Protein AF-A0A3A9B6B6-F1 (afdb_monomer)

Sequence (162 aa):
MEQITDKSFIENRNKTSGMHFEEMISYSCKKYHEEGKLYMWNPSMQKTAQSDYKGTLVGGMGFVFDAKYTSTNMISQNAVTDKQFEDFDFCHGLGAVCFVLVSIRFESFYRVPWCVWKNMENMFGHKYMTFEELQPYKIKATSDRIFFLDDISTIDDSAAGE

Mean predicted aligned error: 7.25 Å

Secondary structure (DSSP, 8-state):
------HHHHHHHHHHHHHHHHHHHHHHHHHHHHTTSEEE--S-TT--S--EEEEEETTS-EEEEEEEEESSSEEEGGGS-HHHHHHHHHHHHTT-EEEEEEEETTTEEEEEEHHHHHTHHHHHSSSEEEHHHHGGGB--B-SS-B-TTTTGGGSSTTSS--

pLDDT: mean 84.11, std 17.31, range [34.97, 98.25]

Solvent-accessible surface area (backbone atoms only — not comparable to full-atom values): 9397 Å² total; per-residue (Å²): 136,80,80,80,71,55,65,69,59,53,53,50,51,52,52,53,44,44,52,52,52,54,48,16,46,50,51,28,54,51,50,34,38,77,71,59,48,35,51,71,73,63,100,58,98,75,72,86,85,80,67,70,48,44,33,32,35,66,92,73,43,40,34,39,35,37,76,47,68,35,81,51,70,50,48,52,49,73,76,54,45,71,70,55,46,54,53,47,54,52,42,38,75,73,67,24,54,38,32,38,37,38,30,45,61,74,78,47,46,27,54,40,46,38,78,53,58,78,37,25,46,80,78,72,72,34,63,49,43,44,58,75,74,41,55,90,31,56,50,61,65,62,101,60,32,46,50,77,73,60,79,54,91,66,65,67,77,77,78,77,74,131

Radius of gyration: 16.33 Å; Cα contacts (8 Å, |Δi|>4): 219; chains: 1; bounding box: 40×29×57 Å

Nearest PDB structures (foldseek):
  1rzn-assembly1_A  TM=7.218E-01  e=4.881E-08  Bacillus subtilis
  2wcw-assembly2_C  TM=6.040E-01  e=1.545E-03  Archaeoglobus fulgidus
  2wcw-assembly1_B  TM=5.957E-01  e=1.045E-03  Archaeoglobus fulgidus
  2wcz-assembly1_A  TM=5.933E-01  e=1.448E-03  Archaeoglobus fulgidus
  2wcz-assembly1_B  TM=5.769E-01  e=2.965E-03  Archaeoglobus fulgidus

Structure (mmCIF, N/CA/C/O backbone):
data_AF-A0A3A9B6B6-F1
#
_entry.id   AF-A0A3A9B6B6-F1
#
loop_
_atom_site.group_PDB
_atom_site.id
_atom_site.type_symbol
_atom_site.label_atom_id
_atom_site.label_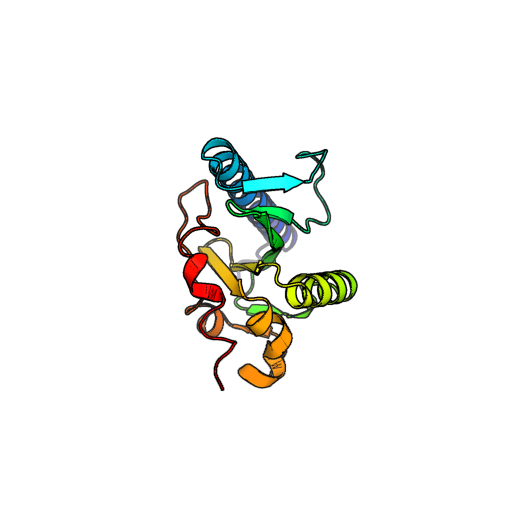alt_id
_atom_site.label_comp_id
_atom_site.label_asym_id
_atom_site.label_entity_id
_atom_site.label_seq_id
_atom_site.pdbx_PDB_ins_code
_atom_site.Cartn_x
_atom_site.Cartn_y
_atom_site.Cartn_z
_atom_site.occupancy
_atom_site.B_iso_or_equiv
_atom_site.auth_seq_id
_atom_site.auth_comp_id
_atom_site.auth_asym_id
_atom_site.auth_atom_id
_atom_site.pdbx_PDB_model_num
ATOM 1 N N . MET A 1 1 ? -21.719 0.494 33.852 1.00 37.53 1 MET A N 1
ATOM 2 C CA . MET A 1 1 ? -20.248 0.609 33.778 1.00 37.53 1 MET A CA 1
ATOM 3 C C . MET A 1 1 ? -19.904 1.037 32.368 1.00 37.53 1 MET A C 1
ATOM 5 O O . MET A 1 1 ? -19.739 0.197 31.496 1.00 37.53 1 MET A O 1
ATOM 9 N N . GLU A 1 2 ? -19.924 2.3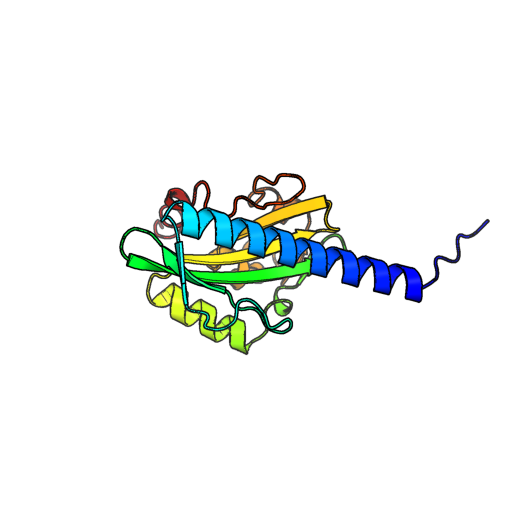42 32.130 1.00 40.22 2 GLU A N 1
ATOM 10 C CA . GLU A 1 2 ? -19.541 2.920 30.845 1.00 40.22 2 GLU A CA 1
ATOM 11 C C . GLU A 1 2 ? -18.014 3.001 30.832 1.00 40.22 2 GLU A C 1
ATOM 13 O O . GLU A 1 2 ? -17.416 3.653 31.689 1.00 40.22 2 GLU A O 1
ATOM 18 N N . GLN A 1 3 ? -17.372 2.253 29.934 1.00 45.53 3 GLN A N 1
ATOM 19 C CA . GLN A 1 3 ? -15.932 2.346 29.731 1.00 45.53 3 GLN A CA 1
ATOM 20 C C . GLN A 1 3 ? -15.635 3.715 29.117 1.00 45.53 3 GLN A C 1
ATOM 22 O O . GLN A 1 3 ? -15.700 3.890 27.900 1.00 45.53 3 GLN A O 1
ATOM 27 N N . ILE A 1 4 ? -15.311 4.693 29.964 1.00 48.62 4 ILE A N 1
ATOM 28 C CA . ILE A 1 4 ? -14.655 5.929 29.537 1.00 48.62 4 ILE A CA 1
ATOM 29 C C . ILE A 1 4 ? -13.265 5.511 29.069 1.00 48.62 4 ILE A C 1
ATOM 31 O O . ILE A 1 4 ? -12.309 5.430 29.836 1.00 48.62 4 ILE A O 1
ATOM 35 N N . THR A 1 5 ? -13.191 5.132 27.802 1.00 58.47 5 THR A N 1
ATOM 36 C CA . THR A 1 5 ? -11.935 4.808 27.146 1.00 58.47 5 THR A CA 1
ATOM 37 C C . THR A 1 5 ? -11.266 6.147 26.871 1.00 58.47 5 THR A C 1
ATOM 39 O O . THR A 1 5 ? -11.797 6.959 26.114 1.00 58.47 5 THR A O 1
ATOM 42 N N . ASP A 1 6 ? -10.162 6.422 27.563 1.00 73.19 6 ASP A N 1
ATOM 43 C CA . ASP A 1 6 ? -9.439 7.688 27.455 1.00 73.19 6 ASP A CA 1
ATOM 44 C C . ASP A 1 6 ? -9.013 7.928 25.995 1.00 73.19 6 ASP A C 1
ATOM 46 O O . ASP A 1 6 ? -8.358 7.086 25.374 1.00 73.19 6 ASP A O 1
ATOM 50 N N . LYS A 1 7 ? -9.395 9.081 25.433 1.00 70.12 7 LYS A N 1
ATOM 51 C CA . LYS A 1 7 ? -9.043 9.477 24.061 1.00 70.12 7 LYS A CA 1
ATOM 52 C C . LYS A 1 7 ? -7.531 9.429 23.832 1.00 70.12 7 LYS A C 1
ATOM 54 O O . LYS A 1 7 ? -7.103 8.995 22.765 1.00 70.12 7 LYS A O 1
ATOM 59 N N . SER A 1 8 ? -6.733 9.775 24.846 1.00 70.62 8 SER A N 1
ATOM 60 C CA . SER A 1 8 ? -5.268 9.739 24.765 1.00 70.62 8 SER A CA 1
ATOM 61 C C . SER A 1 8 ? -4.726 8.315 24.562 1.00 70.62 8 SER A C 1
ATOM 63 O O . SER A 1 8 ? -3.758 8.098 23.832 1.00 70.62 8 SER A O 1
ATOM 65 N N . PHE A 1 9 ? -5.387 7.314 25.151 1.00 67.75 9 PHE A N 1
ATOM 66 C CA . PHE A 1 9 ? -5.030 5.906 25.001 1.00 67.75 9 PHE A CA 1
ATOM 67 C C . PHE A 1 9 ? -5.341 5.391 23.589 1.00 67.75 9 PHE A C 1
ATOM 69 O O . PHE A 1 9 ? -4.536 4.665 23.001 1.00 67.75 9 PHE A O 1
ATOM 76 N N . ILE A 1 10 ? -6.485 5.795 23.026 1.00 70.94 10 ILE A N 1
ATOM 77 C CA . ILE A 1 10 ? -6.888 5.442 21.656 1.00 70.94 10 ILE A CA 1
ATOM 78 C C . ILE A 1 10 ? -5.936 6.078 20.634 1.00 70.94 10 ILE A C 1
ATOM 80 O O . ILE A 1 10 ? -5.453 5.388 19.736 1.00 70.94 10 ILE A O 1
ATOM 84 N N . GLU A 1 11 ? -5.610 7.362 20.790 1.00 70.94 11 GLU A N 1
ATOM 85 C CA . GLU A 1 11 ? -4.668 8.071 19.913 1.00 70.94 11 GLU A CA 1
ATOM 86 C C . GLU A 1 11 ? -3.271 7.441 19.941 1.00 70.94 11 GLU A C 1
ATOM 88 O O . GLU A 1 11 ? -2.679 7.194 18.885 1.00 70.94 11 GLU A O 1
ATOM 93 N N . ASN A 1 12 ? -2.770 7.093 21.131 1.00 78.06 12 ASN A N 1
ATOM 94 C CA . ASN A 1 12 ? -1.488 6.406 21.272 1.00 78.06 12 ASN A CA 1
ATOM 95 C C . ASN A 1 12 ? -1.491 5.037 20.583 1.00 78.06 12 ASN A C 1
ATOM 97 O O . ASN A 1 12 ? -0.565 4.736 19.832 1.00 78.06 12 ASN A O 1
ATOM 101 N N . ARG A 1 13 ? -2.544 4.228 20.765 1.00 76.44 13 ARG A N 1
ATOM 102 C CA . ARG A 1 13 ? -2.669 2.938 20.065 1.00 76.44 13 ARG A CA 1
ATOM 103 C C . ARG A 1 13 ? -2.716 3.091 18.549 1.00 76.44 13 ARG A C 1
ATOM 105 O O . ARG A 1 13 ? -2.085 2.302 17.847 1.00 76.44 13 ARG A O 1
ATOM 112 N N . ASN A 1 14 ? -3.439 4.087 18.046 1.00 80.25 14 ASN A N 1
ATOM 113 C CA . ASN A 1 14 ? -3.527 4.356 16.612 1.00 80.25 14 ASN A CA 1
ATOM 114 C C . ASN A 1 14 ? -2.167 4.723 16.028 1.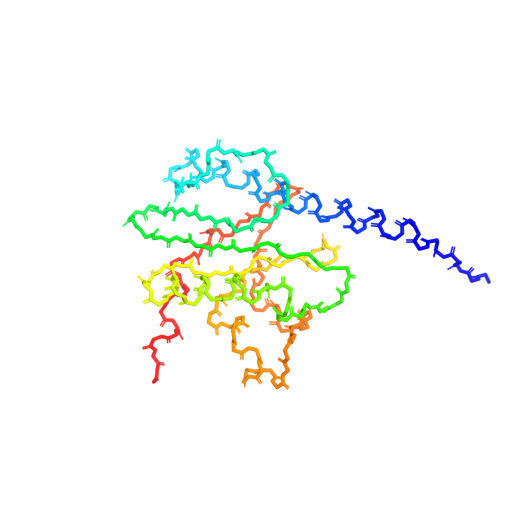00 80.25 14 ASN A C 1
ATOM 116 O O . ASN A 1 14 ? -1.779 4.191 14.990 1.00 80.25 14 ASN A O 1
ATOM 120 N N . LYS A 1 15 ? -1.414 5.568 16.735 1.00 83.69 15 LYS A N 1
ATOM 121 C CA . LYS A 1 15 ? -0.047 5.912 16.357 1.00 83.69 15 LYS A CA 1
ATOM 122 C C . LYS A 1 15 ? 0.863 4.683 16.355 1.00 83.69 15 LYS A C 1
ATOM 124 O O . LYS A 1 15 ? 1.578 4.468 15.384 1.00 83.69 15 LYS A O 1
ATOM 129 N N . THR A 1 16 ? 0.815 3.855 17.401 1.00 85.44 16 THR A N 1
ATOM 130 C CA . THR A 1 16 ? 1.598 2.609 17.478 1.00 85.44 16 THR A CA 1
ATOM 131 C C . THR A 1 16 ? 1.275 1.651 16.338 1.00 85.44 16 THR A C 1
ATOM 133 O O . THR A 1 16 ? 2.188 1.103 15.729 1.00 85.44 16 THR A O 1
ATOM 136 N N . SER A 1 17 ? -0.005 1.490 16.016 1.00 88.69 17 SER A N 1
ATOM 137 C CA . SER A 1 17 ? -0.455 0.602 14.942 1.00 88.69 17 SER A CA 1
ATOM 138 C C . SER A 1 17 ? 0.008 1.090 13.567 1.00 88.69 17 SER A C 1
ATOM 140 O O . SER A 1 17 ? 0.524 0.304 12.777 1.00 88.69 17 SER A O 1
ATOM 142 N N . GLY A 1 18 ? -0.090 2.400 13.308 1.00 86.56 18 GLY A N 1
ATOM 143 C CA . GLY A 1 18 ? 0.454 3.010 12.092 1.00 86.56 18 GLY A CA 1
ATOM 144 C C . GLY A 1 18 ? 1.971 2.830 11.968 1.00 86.56 18 GLY A C 1
ATOM 145 O O . GLY A 1 18 ? 2.451 2.428 10.914 1.00 86.56 18 GLY A O 1
ATOM 146 N N . MET A 1 19 ? 2.723 3.028 13.058 1.00 88.00 19 MET A N 1
ATOM 147 C CA . MET A 1 19 ? 4.177 2.803 13.060 1.00 88.00 19 MET A CA 1
ATOM 148 C C . MET A 1 19 ? 4.537 1.345 12.764 1.00 88.00 19 MET A C 1
ATOM 150 O O . MET A 1 19 ? 5.456 1.085 11.994 1.00 88.00 19 MET A O 1
ATOM 154 N N . HIS A 1 20 ? 3.815 0.387 13.348 1.00 90.81 20 HIS A N 1
ATOM 155 C CA . HIS A 1 20 ? 4.098 -1.025 13.108 1.00 90.81 20 HIS A CA 1
ATOM 156 C C . HIS A 1 20 ? 3.740 -1.445 11.671 1.00 90.81 20 HIS A C 1
ATOM 158 O O . HIS A 1 20 ? 4.458 -2.229 11.059 1.00 90.81 20 HIS A O 1
ATOM 164 N N . PHE A 1 21 ? 2.698 -0.854 11.077 1.00 91.81 21 PHE A N 1
ATOM 165 C CA . PHE A 1 21 ? 2.389 -1.029 9.654 1.00 91.81 21 PHE A CA 1
ATOM 166 C C . PHE A 1 21 ? 3.532 -0.557 8.747 1.00 91.81 21 PHE A C 1
ATOM 168 O O . PHE A 1 21 ? 3.971 -1.308 7.874 1.00 91.81 21 PHE A O 1
ATOM 175 N N . GLU A 1 22 ? 4.072 0.638 8.992 1.00 89.81 22 GLU A N 1
ATOM 176 C CA . GLU A 1 22 ? 5.236 1.155 8.258 1.00 89.81 22 GLU A CA 1
ATOM 177 C C . GLU A 1 22 ? 6.496 0.290 8.465 1.00 89.81 22 GLU A C 1
ATOM 179 O O . GLU A 1 22 ? 7.287 0.083 7.536 1.00 89.81 22 GLU A O 1
ATOM 184 N N . GLU A 1 23 ? 6.676 -0.265 9.665 1.00 90.81 23 GLU A N 1
ATOM 185 C CA . GLU A 1 23 ? 7.771 -1.184 9.981 1.00 90.81 23 GLU A CA 1
ATOM 186 C C . GLU A 1 23 ? 7.672 -2.483 9.163 1.00 90.81 23 GLU A C 1
ATOM 188 O O . GLU A 1 23 ? 8.651 -2.895 8.534 1.00 90.81 23 GLU A O 1
ATOM 193 N N . MET A 1 24 ? 6.481 -3.088 9.080 1.00 93.94 24 MET A N 1
ATOM 194 C CA . MET A 1 24 ? 6.265 -4.289 8.267 1.00 93.94 24 MET A CA 1
ATOM 195 C C . MET A 1 24 ? 6.544 -4.039 6.781 1.00 93.94 24 MET A C 1
ATOM 197 O O . MET A 1 24 ? 7.139 -4.884 6.101 1.00 93.94 24 MET A O 1
ATOM 201 N N . ILE A 1 25 ? 6.144 -2.873 6.262 1.00 92.62 25 ILE A N 1
ATOM 202 C CA . ILE A 1 25 ? 6.458 -2.462 4.886 1.00 92.62 25 ILE A CA 1
ATOM 203 C C . ILE A 1 25 ? 7.973 -2.356 4.709 1.00 92.62 25 ILE A C 1
ATOM 205 O O . ILE A 1 25 ? 8.515 -2.888 3.741 1.00 92.62 25 ILE A O 1
ATOM 209 N N . SER A 1 26 ? 8.674 -1.755 5.669 1.00 89.69 26 SER A N 1
ATOM 210 C CA . SER A 1 26 ? 10.132 -1.609 5.632 1.00 89.69 26 SER A CA 1
ATOM 211 C C . SER A 1 26 ? 10.853 -2.960 5.603 1.00 89.69 26 SER A C 1
ATOM 213 O O . SER A 1 26 ? 11.751 -3.159 4.778 1.00 89.69 26 SER A O 1
ATOM 215 N N . TYR A 1 27 ? 10.434 -3.926 6.430 1.00 91.75 27 TYR A N 1
ATOM 216 C CA . TYR A 1 27 ? 10.984 -5.287 6.390 1.00 91.75 27 TYR A CA 1
ATOM 217 C C . TYR A 1 27 ? 10.691 -6.001 5.069 1.00 91.75 27 TYR A C 1
ATOM 219 O O . TYR A 1 27 ? 11.542 -6.738 4.563 1.00 91.75 27 TYR A O 1
ATOM 227 N N . SER A 1 28 ? 9.524 -5.752 4.480 1.00 93.00 28 SER A N 1
ATOM 228 C CA . SER A 1 28 ? 9.142 -6.321 3.186 1.00 93.00 28 SER A CA 1
ATOM 229 C C . SER A 1 28 ? 9.984 -5.735 2.051 1.00 93.00 28 SER A C 1
ATOM 231 O O . SER A 1 28 ? 10.556 -6.492 1.272 1.00 93.00 28 SER A O 1
ATOM 233 N N . CYS A 1 29 ? 10.173 -4.410 2.013 1.00 90.38 29 CYS A N 1
ATOM 234 C CA . CYS A 1 29 ? 11.075 -3.742 1.070 1.00 90.38 29 CYS A CA 1
ATOM 235 C C . CYS A 1 29 ? 12.503 -4.293 1.156 1.00 90.38 29 CYS A C 1
ATOM 237 O O . CYS A 1 29 ? 13.101 -4.607 0.128 1.00 90.38 29 CYS A O 1
ATOM 239 N N . LYS A 1 30 ? 13.040 -4.449 2.376 1.00 89.38 30 LYS A N 1
ATOM 240 C CA . LYS A 1 30 ? 14.377 -5.019 2.593 1.00 89.38 30 LYS A CA 1
ATOM 241 C C . LYS A 1 30 ? 14.478 -6.436 2.029 1.00 89.38 30 LYS A C 1
ATOM 243 O O . LYS A 1 30 ? 15.406 -6.725 1.281 1.00 89.38 30 LYS A O 1
ATOM 248 N N . LYS A 1 31 ? 13.497 -7.291 2.328 1.00 91.12 31 LYS A N 1
ATOM 249 C CA . LYS A 1 31 ? 13.433 -8.653 1.784 1.00 91.12 31 LYS A CA 1
ATOM 250 C C . LYS A 1 31 ? 13.397 -8.644 0.252 1.00 91.12 31 LYS A C 1
ATOM 252 O O . LYS A 1 31 ? 14.162 -9.362 -0.379 1.00 91.12 31 LYS A O 1
ATOM 257 N N . TYR A 1 32 ? 12.531 -7.831 -0.352 1.00 91.56 32 TYR A N 1
ATOM 258 C CA . TYR A 1 32 ? 12.417 -7.750 -1.809 1.00 91.56 32 TYR A CA 1
ATOM 259 C C . TYR A 1 32 ? 13.700 -7.249 -2.475 1.00 91.56 32 TYR A C 1
ATOM 261 O O . TYR A 1 32 ? 14.029 -7.699 -3.571 1.00 91.56 32 TYR A O 1
ATOM 269 N N . HIS A 1 33 ? 14.442 -6.366 -1.810 1.00 89.06 33 HIS A N 1
ATOM 270 C CA . HIS A 1 33 ? 15.759 -5.940 -2.265 1.00 89.06 33 HIS A CA 1
ATOM 271 C C . HIS A 1 33 ? 16.795 -7.070 -2.205 1.00 89.06 33 HIS A C 1
ATOM 273 O O . HIS A 1 33 ? 17.493 -7.306 -3.187 1.00 89.06 33 HIS A O 1
ATOM 279 N N . GLU A 1 34 ? 16.858 -7.807 -1.093 1.00 90.88 34 GLU A N 1
ATOM 280 C CA . GLU A 1 34 ? 17.753 -8.964 -0.926 1.00 90.88 34 GLU A CA 1
ATOM 281 C C . GLU A 1 34 ? 17.450 -10.087 -1.934 1.00 90.88 34 GLU A C 1
ATOM 283 O O . GLU A 1 34 ? 18.363 -10.739 -2.434 1.00 90.88 34 GLU A O 1
ATOM 288 N N . GLU A 1 35 ? 16.176 -10.278 -2.288 1.00 90.81 35 GLU A N 1
ATOM 289 C CA . GLU A 1 35 ? 15.732 -11.210 -3.337 1.00 90.81 35 GLU A CA 1
ATOM 290 C C . GLU A 1 35 ? 15.938 -10.668 -4.763 1.00 90.81 35 GLU A C 1
ATOM 292 O O . GLU A 1 35 ? 15.616 -11.350 -5.736 1.00 90.81 35 GLU A O 1
ATOM 297 N N . GLY A 1 36 ? 16.431 -9.435 -4.906 1.00 88.62 36 GLY A N 1
ATOM 298 C CA . GLY A 1 36 ? 16.660 -8.782 -6.191 1.00 88.62 36 GLY A CA 1
ATOM 299 C C . GLY A 1 36 ? 15.390 -8.368 -6.934 1.00 88.62 36 GLY A C 1
ATOM 300 O O . GLY A 1 36 ? 15.500 -7.956 -8.078 1.00 88.62 36 GLY A O 1
ATOM 301 N N . LYS A 1 37 ? 14.204 -8.449 -6.313 1.00 88.31 37 LYS A N 1
ATOM 302 C CA . LYS A 1 37 ? 12.895 -8.106 -6.910 1.00 88.31 37 LYS A CA 1
ATOM 303 C C . LYS A 1 37 ? 12.658 -6.603 -7.036 1.00 88.31 37 LYS A C 1
ATOM 305 O O . LYS A 1 37 ? 11.853 -6.173 -7.860 1.00 88.31 37 LYS A O 1
ATOM 310 N N . LEU A 1 38 ? 13.331 -5.829 -6.190 1.00 86.00 38 LEU A N 1
ATOM 311 C CA . LEU A 1 38 ? 13.084 -4.412 -5.987 1.00 86.00 38 LEU A CA 1
ATOM 312 C C . LEU A 1 38 ? 14.399 -3.647 -5.803 1.00 86.00 38 LEU A C 1
ATOM 314 O O . LEU A 1 38 ? 15.205 -3.954 -4.924 1.00 86.00 38 LEU A O 1
ATOM 318 N N . TYR A 1 39 ? 14.565 -2.570 -6.561 1.00 86.88 39 TYR A N 1
ATOM 319 C CA . TYR A 1 39 ? 15.507 -1.506 -6.251 1.00 86.88 39 TYR A CA 1
ATOM 320 C C . TYR A 1 39 ? 14.733 -0.248 -5.860 1.00 86.88 39 TYR A C 1
ATOM 322 O O . TYR A 1 39 ? 13.988 0.308 -6.662 1.00 86.88 39 TYR A O 1
ATOM 330 N N . MET A 1 40 ? 14.888 0.208 -4.620 1.00 81.62 40 MET A N 1
ATOM 331 C CA . MET A 1 40 ? 14.211 1.410 -4.136 1.00 81.62 40 MET A CA 1
ATOM 332 C C . MET A 1 40 ? 15.165 2.600 -4.188 1.00 81.62 40 MET A C 1
ATOM 334 O O . MET A 1 40 ? 16.269 2.538 -3.646 1.00 81.62 40 MET A O 1
ATOM 338 N N . TRP A 1 41 ? 14.733 3.698 -4.810 1.00 62.94 41 TRP A N 1
ATOM 339 C CA . TRP A 1 41 ? 15.506 4.934 -4.810 1.00 62.94 41 TRP A CA 1
ATOM 340 C C . TRP A 1 41 ? 15.107 5.765 -3.593 1.00 62.94 41 TRP A C 1
ATOM 342 O O . TRP A 1 41 ? 14.199 6.589 -3.650 1.00 62.94 41 TRP A O 1
ATOM 352 N N . ASN A 1 42 ? 15.768 5.527 -2.460 1.00 62.56 42 ASN A N 1
ATOM 353 C CA . ASN A 1 42 ? 15.705 6.460 -1.340 1.00 62.56 42 ASN A CA 1
ATOM 354 C C . ASN A 1 42 ? 17.045 6.486 -0.581 1.00 62.56 42 ASN A C 1
ATOM 356 O O . ASN A 1 42 ? 17.430 5.470 -0.001 1.00 62.56 42 ASN A O 1
ATOM 360 N N . PRO A 1 43 ? 17.764 7.624 -0.552 1.00 44.31 43 PRO A N 1
ATOM 361 C CA . PRO A 1 43 ? 19.039 7.745 0.157 1.00 44.31 43 PRO A CA 1
ATOM 362 C C . PRO A 1 43 ? 18.921 7.662 1.689 1.00 44.31 43 PRO A C 1
ATOM 364 O O . PRO A 1 43 ? 19.944 7.583 2.367 1.00 44.31 43 PRO A O 1
ATOM 367 N N . SER A 1 44 ? 17.714 7.650 2.266 1.00 47.66 44 SER A N 1
ATOM 368 C CA . SER A 1 44 ? 17.534 7.474 3.708 1.00 47.66 44 SER A CA 1
ATOM 369 C C . SER A 1 44 ? 16.357 6.559 4.028 1.00 47.66 44 SER A C 1
ATOM 371 O O . SER A 1 44 ? 15.223 7.015 4.149 1.00 47.66 44 SER A O 1
ATOM 373 N N . MET A 1 45 ? 16.634 5.287 4.312 1.00 51.16 45 MET A N 1
ATOM 374 C CA . MET A 1 45 ? 15.694 4.374 4.982 1.00 51.16 45 MET A CA 1
ATOM 375 C C . MET A 1 45 ? 15.374 4.790 6.445 1.00 51.16 45 MET A C 1
ATOM 377 O O . MET A 1 45 ? 15.100 3.939 7.281 1.00 51.16 45 MET A O 1
ATOM 381 N N . GLN A 1 46 ? 15.482 6.081 6.794 1.00 40.88 46 GLN A N 1
ATOM 382 C CA . GLN A 1 46 ? 15.496 6.586 8.177 1.00 40.88 46 GLN A CA 1
ATOM 383 C C . GLN A 1 46 ? 14.636 7.831 8.455 1.00 40.88 46 GLN A C 1
ATOM 385 O O . GLN A 1 46 ? 14.642 8.300 9.590 1.00 40.88 46 GLN A O 1
ATOM 390 N N . LYS A 1 47 ? 13.875 8.388 7.503 1.00 44.81 47 LYS A N 1
ATOM 391 C CA . LYS A 1 47 ? 12.965 9.502 7.828 1.00 44.81 47 LYS A CA 1
ATOM 392 C C . LYS A 1 47 ? 11.504 9.078 7.805 1.00 44.81 47 LYS A C 1
ATOM 394 O O . LYS A 1 47 ? 10.898 8.930 6.753 1.00 44.81 47 LYS A O 1
ATOM 399 N N . THR A 1 48 ? 10.964 8.944 9.013 1.00 47.25 48 THR A N 1
ATOM 400 C CA . THR A 1 48 ? 9.544 9.077 9.332 1.00 47.25 48 THR A CA 1
ATOM 401 C C . THR A 1 48 ? 9.018 10.435 8.858 1.00 47.25 48 THR A C 1
ATOM 403 O O . THR A 1 48 ? 9.687 11.449 9.076 1.00 47.25 48 THR A O 1
ATOM 406 N 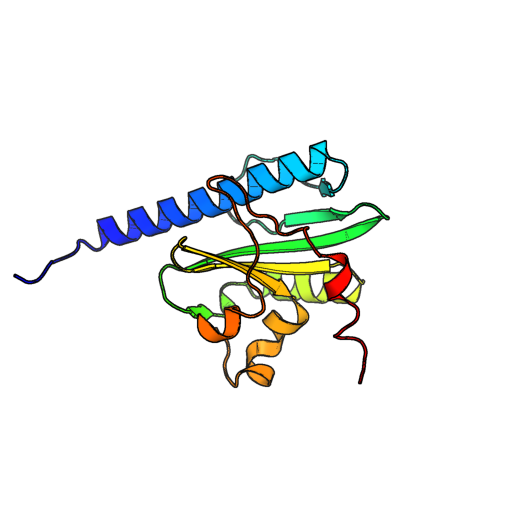N . ALA A 1 49 ? 7.794 10.419 8.325 1.00 43.47 49 ALA A N 1
ATOM 407 C CA . ALA A 1 49 ? 6.977 11.517 7.794 1.00 43.47 49 ALA A CA 1
ATOM 408 C C . ALA A 1 49 ? 7.095 11.759 6.271 1.00 43.47 49 ALA A C 1
ATOM 410 O O . ALA A 1 49 ? 8.040 12.392 5.809 1.00 43.47 49 ALA A O 1
ATOM 411 N N . GLN A 1 50 ? 6.035 11.338 5.556 1.00 49.25 50 GLN A N 1
ATOM 412 C CA . GLN A 1 50 ? 5.670 11.584 4.141 1.00 49.25 50 GLN A CA 1
ATOM 413 C C . GLN A 1 50 ? 6.033 10.508 3.099 1.00 49.25 50 GLN A C 1
ATOM 415 O O . GLN A 1 50 ? 6.471 10.843 2.002 1.00 49.25 50 GLN A O 1
ATOM 420 N N . SER A 1 51 ? 5.887 9.216 3.389 1.00 54.19 51 SER A N 1
ATOM 421 C CA . SER A 1 51 ? 6.363 8.183 2.459 1.00 54.19 51 SER A CA 1
ATOM 422 C C . SER A 1 51 ? 5.466 7.966 1.233 1.00 54.19 51 SER A C 1
ATOM 424 O O . SER A 1 51 ? 4.557 7.143 1.259 1.00 54.19 51 SER A O 1
ATOM 426 N N . ASP A 1 52 ? 5.853 8.605 0.128 1.00 67.00 52 ASP A N 1
ATOM 427 C CA . ASP A 1 52 ? 5.784 7.989 -1.196 1.00 67.00 52 ASP A CA 1
ATOM 428 C C . ASP A 1 52 ? 6.958 7.001 -1.341 1.00 67.00 52 ASP A C 1
ATOM 430 O O . ASP A 1 52 ? 8.131 7.392 -1.333 1.00 67.00 52 ASP A O 1
ATOM 434 N N . TYR A 1 53 ? 6.667 5.712 -1.490 1.00 83.81 53 TYR A N 1
ATOM 435 C CA . TYR A 1 53 ? 7.646 4.682 -1.831 1.00 83.81 53 TYR A CA 1
ATOM 436 C C . TYR A 1 53 ? 7.804 4.642 -3.349 1.00 83.81 53 TYR A C 1
ATOM 438 O O . TYR A 1 53 ? 6.830 4.410 -4.059 1.00 83.81 53 TYR A O 1
ATOM 446 N N . LYS A 1 54 ? 9.021 4.865 -3.859 1.00 87.44 54 LYS A N 1
ATOM 447 C CA . LYS A 1 54 ? 9.300 4.905 -5.305 1.00 87.44 54 LYS A CA 1
ATOM 448 C C . LYS A 1 54 ? 10.536 4.077 -5.646 1.00 87.44 54 LYS A C 1
ATOM 450 O O . LYS A 1 54 ? 11.534 4.095 -4.921 1.00 87.44 54 LYS A O 1
ATOM 455 N N . GLY A 1 55 ? 10.505 3.379 -6.772 1.00 88.50 55 GLY A N 1
ATOM 456 C CA . GLY A 1 55 ? 11.676 2.662 -7.267 1.00 88.50 55 GLY A CA 1
ATOM 457 C C . GLY A 1 55 ? 11.399 1.868 -8.534 1.00 88.50 55 GLY A C 1
ATOM 458 O O . GLY A 1 55 ? 10.514 2.206 -9.316 1.00 88.50 55 GLY A O 1
ATOM 459 N N . THR A 1 56 ? 12.168 0.803 -8.725 1.00 89.75 56 THR A N 1
ATOM 460 C CA . THR A 1 56 ? 12.159 -0.018 -9.932 1.00 89.75 56 THR A CA 1
ATOM 461 C C . THR A 1 56 ? 12.076 -1.497 -9.570 1.00 89.75 56 THR A C 1
ATOM 463 O O . THR A 1 56 ? 12.809 -1.984 -8.708 1.00 89.75 56 THR A O 1
ATOM 466 N N . LEU A 1 57 ? 11.176 -2.213 -10.233 1.00 89.62 57 LEU A N 1
ATOM 467 C CA . LEU A 1 57 ? 11.041 -3.663 -10.156 1.00 89.62 57 LEU A CA 1
ATOM 468 C C . LEU A 1 57 ? 12.036 -4.352 -11.101 1.00 89.62 57 LEU A C 1
ATOM 470 O O . LEU A 1 57 ? 12.584 -3.743 -12.027 1.00 89.62 57 LEU A O 1
ATOM 474 N N . VAL A 1 58 ? 12.233 -5.658 -10.912 1.00 84.06 58 VAL A N 1
ATOM 475 C CA . VAL A 1 58 ? 12.890 -6.502 -11.926 1.00 84.06 58 VAL A CA 1
ATOM 476 C C . VAL A 1 58 ? 12.202 -6.320 -13.277 1.00 84.06 58 VAL A C 1
ATOM 478 O O . VAL A 1 58 ? 10.979 -6.326 -13.365 1.00 84.06 58 VAL A O 1
ATOM 481 N N . GLY A 1 59 ? 13.002 -6.153 -14.331 1.00 83.88 59 GLY A N 1
ATOM 482 C CA . GLY A 1 59 ? 12.508 -5.839 -15.674 1.00 83.88 59 GLY A CA 1
ATOM 483 C C . GLY A 1 59 ? 12.483 -4.343 -16.000 1.00 83.88 59 GLY A C 1
ATOM 484 O O . GLY A 1 59 ? 12.160 -3.985 -17.125 1.00 83.88 59 GLY A O 1
ATOM 485 N N . GLY A 1 60 ? 12.872 -3.469 -15.062 1.00 86.06 60 GLY A N 1
ATOM 486 C CA . GLY A 1 60 ? 13.039 -2.031 -15.314 1.00 86.06 60 GLY A CA 1
ATOM 487 C C . GLY A 1 60 ? 11.759 -1.206 -15.165 1.00 86.06 60 GLY A C 1
ATOM 488 O O . GLY A 1 60 ? 11.785 0.004 -15.372 1.00 86.06 60 GLY A O 1
ATOM 489 N N . MET A 1 61 ? 10.654 -1.839 -14.776 1.00 88.94 61 MET A N 1
ATOM 490 C CA . MET A 1 61 ? 9.372 -1.178 -14.561 1.00 88.94 61 MET A CA 1
ATOM 491 C C . MET A 1 61 ? 9.411 -0.321 -13.295 1.00 88.94 61 MET A C 1
ATOM 493 O O . MET A 1 61 ? 9.788 -0.797 -12.222 1.00 88.94 61 MET A O 1
ATOM 497 N N . GLY A 1 62 ? 9.031 0.950 -13.413 1.00 89.88 62 GLY A N 1
ATOM 498 C CA . GLY A 1 62 ? 8.869 1.824 -12.255 1.00 89.88 62 GLY A CA 1
ATOM 499 C C . GLY A 1 62 ? 7.687 1.384 -11.393 1.00 89.88 62 GLY A C 1
ATOM 500 O O . GLY A 1 62 ? 6.694 0.874 -11.907 1.00 89.88 62 GLY A O 1
ATOM 501 N N . PHE A 1 63 ? 7.768 1.610 -10.086 1.00 89.44 63 PHE A N 1
ATOM 502 C CA . PHE A 1 63 ? 6.613 1.495 -9.200 1.00 89.44 63 PHE A CA 1
ATOM 503 C C . PHE A 1 63 ? 6.570 2.673 -8.228 1.00 89.44 63 PHE A C 1
ATOM 505 O O . PHE A 1 63 ? 7.60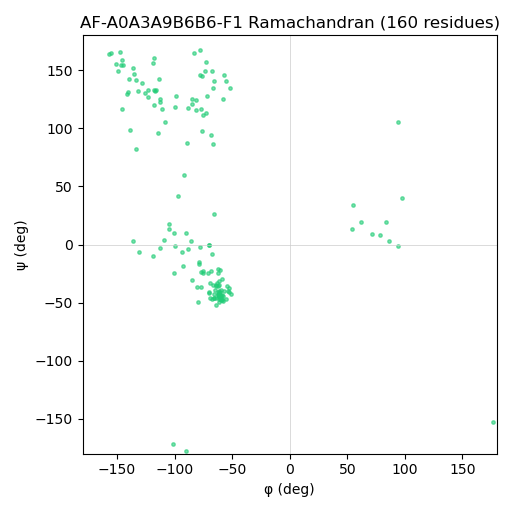8 3.240 -7.860 1.00 89.44 63 PHE A O 1
ATOM 512 N N . VAL A 1 64 ? 5.357 3.016 -7.803 1.00 90.50 64 VAL A N 1
ATOM 513 C CA . VAL A 1 64 ? 5.088 4.045 -6.800 1.00 90.50 64 VAL A CA 1
ATOM 514 C C . VAL A 1 64 ? 3.954 3.570 -5.895 1.00 90.50 64 VAL A C 1
ATOM 516 O O . VAL A 1 64 ? 2.917 3.134 -6.388 1.00 90.50 64 VAL A O 1
ATOM 519 N N . PHE A 1 65 ? 4.114 3.649 -4.577 1.00 92.38 65 PHE A N 1
ATOM 520 C CA . PHE A 1 65 ? 3.000 3.408 -3.663 1.00 92.38 65 PHE A CA 1
ATOM 521 C C . PHE A 1 65 ? 3.045 4.275 -2.414 1.00 92.38 65 PHE A C 1
ATOM 523 O O . PHE A 1 65 ? 4.091 4.789 -2.031 1.00 92.38 65 PHE A O 1
ATOM 530 N N . ASP A 1 66 ? 1.888 4.426 -1.777 1.00 91.81 66 ASP A N 1
ATOM 531 C CA . ASP A 1 66 ? 1.725 5.104 -0.489 1.00 91.81 66 ASP A CA 1
ATOM 532 C C . ASP A 1 66 ? 1.165 4.101 0.526 1.00 91.81 66 ASP A C 1
ATOM 534 O O . ASP A 1 66 ? 0.526 3.115 0.149 1.00 91.81 66 ASP A O 1
ATOM 538 N N . ALA A 1 67 ? 1.400 4.340 1.811 1.00 92.44 67 ALA A N 1
ATOM 539 C CA . ALA A 1 67 ? 0.914 3.514 2.904 1.00 92.44 67 ALA A CA 1
ATOM 540 C C . ALA A 1 67 ? -0.024 4.327 3.795 1.00 92.44 67 ALA A C 1
ATOM 542 O O . ALA A 1 67 ? 0.366 5.333 4.388 1.00 92.44 67 ALA A O 1
ATOM 543 N N . LYS A 1 68 ? -1.272 3.875 3.925 1.00 93.75 68 LYS A N 1
ATOM 544 C CA . LYS A 1 68 ? -2.286 4.522 4.755 1.00 93.75 68 LYS A CA 1
ATOM 545 C C . LYS A 1 68 ? -2.856 3.570 5.786 1.00 93.75 68 LYS A C 1
ATOM 547 O O . LYS A 1 68 ? -3.273 2.456 5.482 1.00 93.75 68 LYS A O 1
ATOM 552 N N . TYR A 1 69 ? -2.927 4.054 7.015 1.00 93.88 69 TYR A N 1
ATOM 553 C CA . TYR A 1 69 ? -3.560 3.366 8.127 1.00 93.88 69 TYR A CA 1
ATOM 554 C C . TYR A 1 69 ? -4.806 4.131 8.572 1.00 93.88 69 TYR A C 1
ATOM 556 O O . TYR A 1 69 ? -4.807 5.361 8.633 1.00 93.88 69 TYR A O 1
ATOM 564 N N . THR A 1 70 ? -5.851 3.398 8.939 1.00 92.69 70 THR A N 1
ATOM 565 C CA . THR A 1 70 ? -7.016 3.943 9.640 1.00 92.69 70 THR A CA 1
ATOM 566 C C . THR A 1 70 ? -7.477 2.979 10.725 1.00 92.69 70 THR A C 1
ATOM 568 O O . THR A 1 70 ? -7.464 1.762 10.552 1.00 92.69 70 THR A O 1
ATOM 571 N N . SER A 1 71 ? -7.920 3.524 11.856 1.00 92.12 71 SER A N 1
ATOM 572 C CA . SER A 1 71 ? -8.537 2.753 12.941 1.00 92.12 71 SER A CA 1
ATOM 573 C C . SER A 1 71 ? -10.052 2.590 12.780 1.00 92.12 71 SER A C 1
ATOM 575 O O . SER A 1 71 ? -10.708 1.958 13.609 1.00 92.12 71 SER A O 1
ATOM 577 N N . THR A 1 72 ? -10.643 3.214 11.762 1.00 92.12 72 THR A N 1
ATOM 578 C CA . THR A 1 72 ? -12.073 3.093 11.449 1.00 92.12 72 THR A CA 1
ATOM 579 C C . THR A 1 72 ? -12.306 1.919 10.488 1.00 92.12 72 THR A C 1
ATOM 581 O O . THR A 1 72 ? -11.374 1.200 10.153 1.00 92.12 72 THR A O 1
ATOM 584 N N . ASN A 1 73 ? -13.552 1.700 10.058 1.00 91.75 73 ASN A N 1
ATOM 585 C CA . ASN A 1 73 ? -13.904 0.659 9.076 1.00 91.75 73 ASN A CA 1
ATOM 586 C C . ASN A 1 73 ? -13.848 1.142 7.621 1.00 91.75 73 ASN A C 1
ATOM 588 O O . ASN A 1 73 ? -14.353 0.466 6.730 1.00 91.75 73 ASN A O 1
ATOM 592 N N . MET A 1 74 ? -13.310 2.335 7.383 1.00 95.38 74 MET A N 1
ATOM 593 C CA . MET A 1 74 ? -13.274 2.933 6.056 1.00 95.38 74 MET A CA 1
ATOM 594 C C . MET A 1 74 ? -12.069 3.847 5.906 1.00 95.38 74 MET A C 1
ATOM 596 O O . MET A 1 74 ? -11.574 4.411 6.884 1.00 95.38 74 MET A O 1
ATOM 600 N N . ILE A 1 75 ? -11.636 4.047 4.671 1.00 97.31 75 ILE A N 1
ATOM 601 C CA . ILE A 1 75 ? -10.569 4.984 4.344 1.00 97.31 75 ILE A CA 1
ATOM 602 C C . ILE A 1 75 ? -11.035 5.9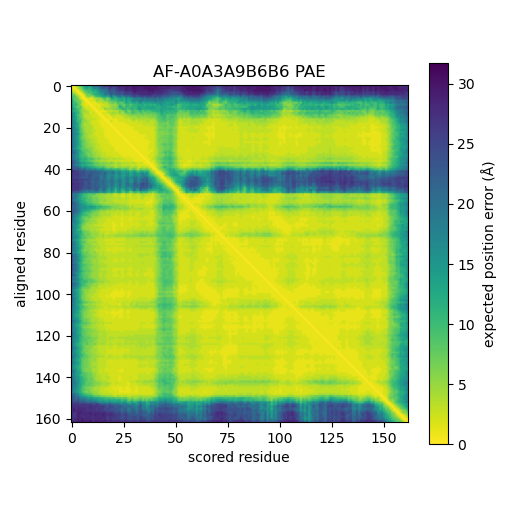67 3.275 1.00 97.31 75 ILE A C 1
ATOM 604 O O . ILE A 1 75 ? -11.594 5.567 2.260 1.00 97.31 75 ILE A O 1
ATOM 608 N N . SER A 1 76 ? -10.834 7.263 3.516 1.00 97.62 76 SER A N 1
ATOM 609 C CA . SER A 1 76 ? -11.169 8.306 2.543 1.00 97.62 76 SER A CA 1
ATOM 610 C C . SER A 1 76 ? -10.115 8.384 1.442 1.00 97.62 76 SER A C 1
ATOM 612 O O . SER A 1 76 ? -8.925 8.245 1.719 1.00 97.62 76 SER A O 1
ATOM 614 N N . GLN A 1 77 ? -10.545 8.696 0.218 1.00 97.62 77 GLN A N 1
ATOM 615 C CA . GLN A 1 77 ? -9.661 8.989 -0.911 1.00 97.62 77 GLN A CA 1
ATOM 616 C C . GLN A 1 77 ? -8.633 10.079 -0.564 1.00 97.62 77 GLN A C 1
ATOM 618 O O . GLN A 1 77 ? -7.459 9.943 -0.903 1.00 97.62 77 GLN A O 1
ATOM 623 N N . ASN A 1 78 ? -9.051 11.088 0.211 1.00 96.12 78 ASN A N 1
ATOM 624 C CA . ASN A 1 78 ? -8.217 12.212 0.655 1.00 96.12 78 ASN A CA 1
ATOM 625 C C . ASN A 1 78 ? -7.148 11.815 1.690 1.00 96.12 78 ASN A C 1
ATOM 627 O O . ASN A 1 78 ? -6.396 12.666 2.162 1.00 96.12 78 ASN A O 1
ATOM 631 N N . ALA A 1 79 ? -7.073 10.536 2.081 1.00 94.31 79 ALA A N 1
ATOM 632 C CA . ALA A 1 79 ? -5.912 10.026 2.803 1.00 94.31 79 ALA A CA 1
ATOM 633 C C . ALA A 1 79 ? -4.635 10.164 1.953 1.00 94.31 79 ALA A C 1
ATOM 635 O O . ALA A 1 79 ? -3.555 10.379 2.508 1.00 94.31 79 ALA A O 1
ATOM 636 N N . VAL A 1 80 ? -4.763 10.070 0.624 1.00 93.81 80 VAL A N 1
ATOM 637 C CA . VAL A 1 80 ? -3.751 10.507 -0.346 1.00 93.81 80 VAL A CA 1
ATOM 638 C C . VAL A 1 80 ? -3.952 12.002 -0.585 1.00 93.81 80 VAL A C 1
ATOM 640 O O . VAL A 1 80 ? -5.057 12.435 -0.903 1.00 93.81 80 VAL A O 1
ATOM 643 N N . THR A 1 81 ? -2.900 12.796 -0.388 1.00 92.56 81 THR A N 1
ATOM 644 C CA . THR A 1 81 ? -2.969 14.257 -0.577 1.00 92.56 81 THR A CA 1
ATOM 645 C C . THR A 1 81 ? -3.036 14.624 -2.060 1.00 92.56 81 THR A C 1
ATOM 647 O O . THR A 1 81 ? -2.543 13.868 -2.890 1.00 92.56 81 THR A O 1
ATOM 650 N N . ASP A 1 82 ? -3.553 15.806 -2.404 1.00 93.06 82 ASP A N 1
ATOM 651 C CA . ASP A 1 82 ? -3.661 16.261 -3.804 1.00 93.06 82 ASP A CA 1
ATOM 652 C C . ASP A 1 82 ? -2.318 16.206 -4.551 1.00 93.06 82 ASP A C 1
ATOM 654 O O . ASP A 1 82 ? -2.243 15.732 -5.680 1.00 93.06 82 ASP A O 1
ATOM 658 N N . LYS A 1 83 ? -1.223 16.588 -3.881 1.00 90.31 83 LYS A N 1
ATOM 659 C CA . LYS A 1 83 ? 0.133 16.489 -4.441 1.00 90.31 83 LYS A CA 1
ATOM 660 C C . LYS A 1 83 ? 0.511 15.044 -4.776 1.00 90.31 83 LYS A C 1
ATOM 662 O O . LYS A 1 83 ? 1.064 14.777 -5.835 1.00 90.31 83 LYS A O 1
ATOM 667 N N . GLN A 1 84 ? 0.242 14.117 -3.858 1.00 90.56 84 GLN A N 1
ATOM 668 C CA . GLN A 1 84 ? 0.514 12.696 -4.083 1.00 90.56 84 GLN A CA 1
ATOM 669 C C . GLN A 1 84 ? -0.389 12.138 -5.182 1.00 90.56 84 GLN A C 1
ATOM 671 O O . GLN A 1 84 ? 0.046 11.308 -5.970 1.00 90.56 84 GLN A O 1
ATOM 676 N N . PHE A 1 85 ? -1.628 12.620 -5.265 1.00 94.19 85 PHE A N 1
ATOM 677 C CA . PHE A 1 85 ? -2.563 12.241 -6.312 1.00 94.19 85 PHE A CA 1
ATOM 678 C C . PHE A 1 85 ? -2.033 12.626 -7.696 1.00 94.19 85 PHE A C 1
ATOM 680 O O . PHE A 1 85 ? -1.989 11.775 -8.582 1.00 94.19 85 PHE A O 1
ATOM 687 N N . GLU A 1 86 ? -1.587 13.872 -7.873 1.00 93.56 86 GLU A N 1
ATOM 688 C CA . GLU A 1 86 ? -0.967 14.347 -9.119 1.00 93.56 86 GLU A CA 1
ATOM 689 C C . GLU A 1 86 ? 0.281 13.528 -9.483 1.00 93.56 86 GLU A C 1
ATOM 691 O O . GLU A 1 86 ? 0.410 13.065 -10.618 1.00 93.56 86 GLU A O 1
ATOM 696 N N . ASP A 1 87 ? 1.168 13.286 -8.512 1.00 90.12 87 ASP A N 1
ATOM 697 C CA . ASP A 1 87 ? 2.378 12.480 -8.702 1.00 90.12 87 ASP A CA 1
ATOM 698 C C . ASP A 1 87 ? 2.043 11.040 -9.139 1.00 90.12 87 ASP A C 1
ATOM 700 O O . ASP A 1 87 ? 2.679 10.498 -10.048 1.00 90.12 87 ASP A O 1
ATOM 704 N N . PHE A 1 88 ? 1.049 10.409 -8.508 1.00 92.00 88 PHE A N 1
ATOM 705 C CA . PHE A 1 88 ? 0.643 9.038 -8.822 1.00 92.00 88 PHE A CA 1
ATOM 706 C C . PHE A 1 88 ? -0.030 8.958 -10.184 1.00 92.00 88 PHE A C 1
ATOM 708 O O . PHE A 1 88 ? 0.264 8.035 -10.941 1.00 92.00 88 PHE A O 1
ATOM 715 N N . ASP A 1 89 ? -0.898 9.913 -10.522 1.00 94.81 89 ASP A N 1
ATOM 716 C CA . ASP A 1 89 ? -1.571 9.928 -11.819 1.00 94.81 89 ASP A CA 1
ATOM 717 C C . ASP A 1 89 ? -0.574 10.132 -12.964 1.00 94.81 89 ASP A C 1
ATOM 719 O O . ASP A 1 89 ? -0.649 9.437 -13.980 1.00 94.81 89 ASP A O 1
ATOM 723 N N . PHE A 1 90 ? 0.431 10.987 -12.757 1.00 93.75 90 PHE A N 1
ATOM 724 C CA . PHE A 1 90 ? 1.532 11.162 -13.697 1.00 93.75 90 PHE A CA 1
ATOM 725 C C . PHE A 1 90 ? 2.375 9.886 -13.850 1.00 93.75 90 PHE A C 1
ATOM 727 O O . PHE A 1 90 ? 2.575 9.415 -14.970 1.00 93.75 90 PHE A O 1
ATOM 734 N N . CYS A 1 91 ? 2.848 9.291 -12.749 1.00 91.94 91 CYS A N 1
ATOM 735 C CA . CYS A 1 91 ? 3.648 8.062 -12.799 1.00 91.94 91 CYS A CA 1
ATOM 736 C C . CYS A 1 91 ? 2.876 6.890 -13.423 1.00 91.94 91 CYS A C 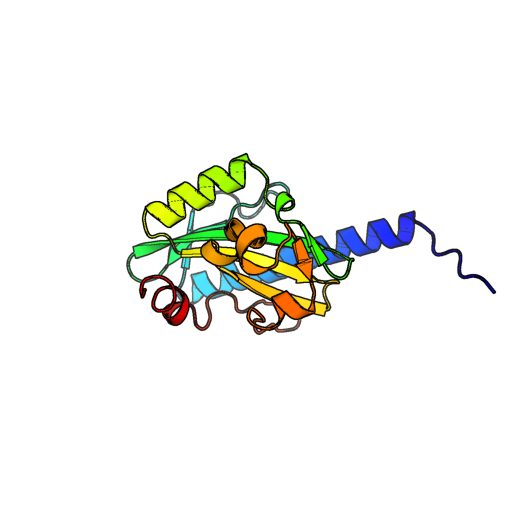1
ATOM 738 O O . CYS A 1 91 ? 3.426 6.177 -14.263 1.00 91.94 91 CYS A O 1
ATOM 740 N N . HIS A 1 92 ? 1.604 6.724 -13.066 1.00 93.94 92 HIS A N 1
ATOM 741 C CA . HIS A 1 92 ? 0.726 5.714 -13.650 1.00 93.94 92 HIS A CA 1
ATOM 742 C C . HIS A 1 92 ? 0.529 5.949 -15.154 1.00 93.94 92 HIS A C 1
ATOM 744 O O . HIS A 1 92 ? 0.598 5.008 -15.939 1.00 93.94 92 HIS A O 1
ATOM 750 N N . GLY A 1 93 ? 0.358 7.205 -15.588 1.00 93.31 93 GLY A N 1
ATOM 751 C CA . GLY A 1 93 ? 0.286 7.571 -17.008 1.00 93.31 93 GLY A CA 1
ATOM 752 C C . GLY A 1 93 ? 1.566 7.270 -17.801 1.00 93.31 93 GLY A C 1
ATOM 753 O O . GLY A 1 93 ? 1.500 7.056 -19.009 1.00 93.31 93 GLY A O 1
ATOM 754 N N . LEU A 1 94 ? 2.721 7.197 -17.130 1.00 92.31 94 LEU A N 1
ATOM 755 C CA . LEU A 1 94 ? 3.996 6.761 -17.713 1.00 92.31 94 LEU A CA 1
ATOM 756 C C . LEU A 1 94 ? 4.196 5.232 -17.689 1.00 92.31 94 LEU A C 1
ATOM 758 O O . LEU A 1 94 ? 5.255 4.757 -18.101 1.00 92.31 94 LEU A O 1
ATOM 762 N N . GLY A 1 95 ? 3.212 4.463 -17.215 1.00 90.62 95 GLY A N 1
ATOM 763 C CA . GLY A 1 95 ? 3.274 3.001 -17.139 1.00 90.62 95 GLY A CA 1
ATOM 764 C C . GLY A 1 95 ? 3.980 2.461 -15.893 1.00 90.62 95 GLY A C 1
ATOM 765 O O . GLY A 1 95 ? 4.435 1.319 -15.897 1.00 90.62 95 GLY A O 1
ATOM 766 N N . ALA A 1 96 ? 4.121 3.266 -14.833 1.00 91.62 96 ALA A N 1
ATOM 767 C CA . ALA A 1 96 ? 4.569 2.753 -13.543 1.00 91.62 96 ALA A CA 1
ATOM 768 C C . ALA A 1 96 ? 3.434 2.007 -12.828 1.00 91.62 96 ALA A C 1
ATOM 770 O O . ALA A 1 96 ? 2.279 2.435 -12.857 1.00 91.62 96 ALA A O 1
ATOM 771 N N . VAL A 1 97 ? 3.777 0.946 -12.095 1.00 91.94 97 VAL A N 1
ATOM 772 C CA . VAL A 1 97 ? 2.812 0.258 -11.230 1.00 91.94 97 VAL A CA 1
ATOM 773 C C . VAL A 1 97 ? 2.520 1.140 -10.021 1.00 91.94 97 VAL A C 1
ATOM 775 O O . VAL A 1 97 ? 3.397 1.364 -9.181 1.00 91.94 97 VAL A O 1
ATOM 778 N N . CYS A 1 98 ? 1.286 1.632 -9.924 1.00 93.62 98 CYS A N 1
ATOM 779 C CA . CYS A 1 98 ? 0.860 2.529 -8.854 1.00 93.62 98 CYS A CA 1
ATOM 780 C C . CYS A 1 98 ? -0.238 1.903 -7.990 1.00 93.62 98 CYS A C 1
ATOM 782 O O . CYS A 1 98 ? -1.227 1.381 -8.509 1.00 93.62 98 CYS A O 1
ATOM 784 N N . PHE A 1 99 ? -0.094 1.968 -6.665 1.00 95.44 99 PHE A N 1
ATOM 785 C CA . PHE A 1 99 ? -1.095 1.452 -5.724 1.00 95.44 99 PHE A CA 1
ATOM 786 C C . PHE A 1 99 ? -1.029 2.137 -4.357 1.00 95.44 99 PHE A C 1
ATOM 788 O O . PHE A 1 99 ? -0.043 2.777 -4.010 1.00 95.44 99 PHE A O 1
ATOM 795 N N . VAL A 1 100 ? -2.073 1.969 -3.548 1.00 96.12 100 VAL A N 1
ATOM 796 C CA . VAL A 1 100 ? -2.097 2.381 -2.140 1.00 96.12 100 VAL A CA 1
ATOM 797 C C . VAL A 1 100 ? -2.166 1.134 -1.267 1.00 96.12 100 VAL A C 1
ATOM 799 O O . VAL A 1 100 ? -3.056 0.294 -1.432 1.00 96.12 100 VAL A O 1
ATOM 802 N N . LEU A 1 101 ? -1.224 1.002 -0.334 1.00 96.25 101 LEU A N 1
ATOM 803 C CA . LEU A 1 101 ? -1.315 0.024 0.739 1.00 96.25 101 LEU A CA 1
ATOM 804 C C . LEU A 1 101 ? -2.202 0.567 1.844 1.00 96.25 101 LEU A C 1
ATOM 806 O O . LEU A 1 101 ? -1.943 1.633 2.396 1.00 96.25 101 LEU A O 1
ATOM 810 N N . VAL A 1 102 ? -3.232 -0.193 2.191 1.00 96.81 102 VAL A N 1
ATOM 811 C CA . VAL A 1 102 ? -4.183 0.182 3.235 1.00 96.81 102 VAL A CA 1
ATOM 812 C C . VAL A 1 102 ? -4.093 -0.809 4.377 1.00 96.81 102 VAL A C 1
ATOM 814 O O . VAL A 1 102 ? -4.150 -2.018 4.157 1.00 96.81 102 VAL A O 1
ATOM 817 N N . SER A 1 103 ? -4.022 -0.297 5.601 1.00 96.00 103 SER A N 1
ATOM 818 C CA . SER A 1 103 ? -4.272 -1.065 6.814 1.00 96.00 103 SER A CA 1
ATOM 819 C C . SER A 1 103 ? -5.545 -0.572 7.499 1.00 96.00 103 SER A C 1
ATOM 821 O O . SER A 1 103 ? -5.655 0.603 7.861 1.00 96.00 103 SER A O 1
ATOM 823 N N . ILE A 1 104 ? -6.502 -1.484 7.692 1.00 93.88 104 ILE A N 1
ATOM 824 C CA . ILE A 1 104 ? -7.712 -1.246 8.487 1.00 93.88 104 ILE A CA 1
ATOM 825 C C . ILE A 1 104 ? -7.494 -1.860 9.866 1.00 93.88 104 ILE A C 1
ATOM 827 O O . ILE A 1 104 ? -7.293 -3.073 9.977 1.00 93.88 104 ILE A O 1
ATOM 831 N N . ARG A 1 105 ? -7.517 -1.020 10.910 1.00 91.62 105 ARG A N 1
ATOM 832 C CA . ARG A 1 105 ? -7.387 -1.394 12.334 1.00 91.62 105 ARG A CA 1
ATOM 833 C C . ARG A 1 105 ? -6.150 -2.220 12.685 1.00 91.62 105 ARG A C 1
ATOM 835 O O . ARG A 1 105 ? -6.082 -2.768 13.777 1.00 91.62 105 ARG A O 1
ATOM 842 N N . PHE A 1 106 ? -5.182 -2.302 11.773 1.00 92.31 106 PHE A N 1
ATOM 843 C CA . PHE A 1 106 ? -4.038 -3.200 11.880 1.00 92.31 106 PHE A CA 1
ATOM 844 C C . PHE A 1 106 ? -4.406 -4.698 11.915 1.00 92.31 106 PHE A C 1
ATOM 846 O O . PHE A 1 106 ? -3.612 -5.546 12.303 1.00 92.31 106 PHE A O 1
ATOM 853 N N . GLU A 1 107 ? -5.614 -5.042 11.465 1.00 90.94 107 GLU A N 1
ATOM 854 C CA . GLU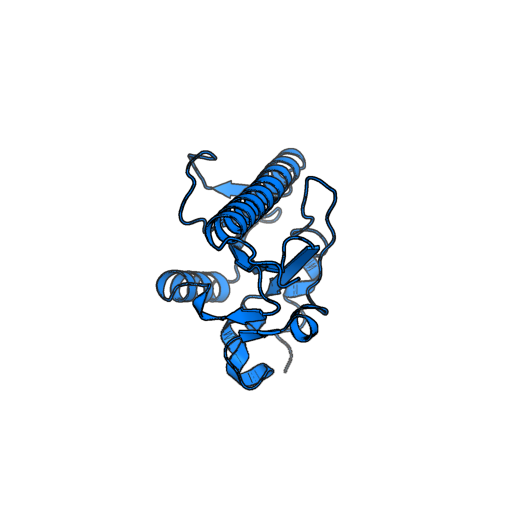 A 1 107 ? -6.108 -6.425 11.396 1.00 90.94 107 GLU A CA 1
ATOM 855 C C . GLU A 1 107 ? -6.002 -7.000 9.979 1.00 90.94 107 GLU A C 1
ATOM 857 O O . GLU A 1 107 ? -5.967 -8.213 9.776 1.00 90.94 107 GLU A O 1
ATOM 862 N N . SER A 1 108 ? -5.994 -6.125 8.973 1.00 93.88 108 SER A N 1
ATOM 863 C CA . SER A 1 108 ? -6.018 -6.514 7.567 1.00 93.88 108 SER A CA 1
ATOM 864 C C . SER A 1 108 ? -5.276 -5.513 6.691 1.00 93.88 108 SER A C 1
ATOM 866 O O . SER A 1 108 ? -5.226 -4.320 7.001 1.00 93.88 108 SER A O 1
ATOM 868 N N . PHE A 1 109 ? -4.700 -6.028 5.604 1.00 96.81 109 PHE A N 1
ATOM 869 C CA . PHE A 1 109 ? -3.842 -5.289 4.685 1.00 96.81 109 PHE A CA 1
ATOM 870 C C . PHE A 1 109 ? -4.325 -5.474 3.251 1.00 96.81 109 PHE A C 1
ATOM 872 O O . PHE A 1 109 ? -4.687 -6.584 2.846 1.00 96.81 109 PHE A O 1
ATOM 879 N N . TYR A 1 110 ? -4.304 -4.388 2.489 1.00 97.38 110 TYR A N 1
ATOM 880 C CA . TYR A 1 110 ? -4.840 -4.338 1.135 1.00 97.38 110 TYR A CA 1
ATOM 881 C C . TYR A 1 110 ? -3.878 -3.612 0.206 1.00 97.38 110 TYR A C 1
ATOM 883 O O . TYR A 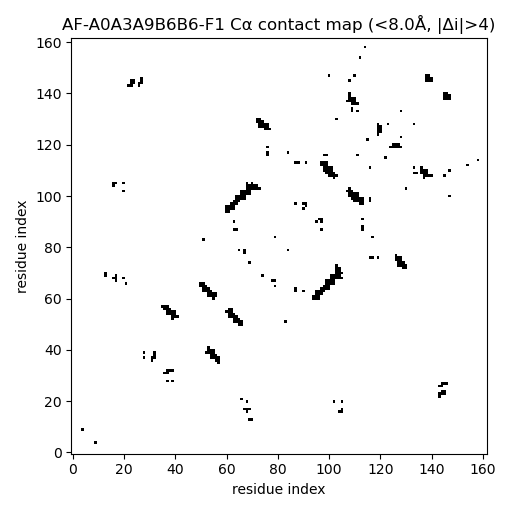1 110 ? -3.213 -2.667 0.627 1.00 97.38 110 TYR A O 1
ATOM 891 N N . ARG A 1 111 ? -3.840 -4.032 -1.059 1.00 96.62 111 ARG A N 1
ATOM 892 C CA . ARG A 1 111 ? -3.140 -3.351 -2.152 1.00 96.62 111 ARG A CA 1
ATOM 893 C C . ARG A 1 111 ? -4.168 -2.866 -3.161 1.00 96.62 111 ARG A C 1
ATOM 895 O O . ARG A 1 111 ? -4.587 -3.631 -4.026 1.00 96.62 111 ARG A O 1
ATOM 902 N N . VAL A 1 112 ? -4.566 -1.605 -3.048 1.00 97.19 112 VAL A N 1
ATOM 903 C CA . VAL A 1 112 ? -5.567 -1.001 -3.934 1.00 97.19 112 VAL A CA 1
ATOM 904 C C . VAL A 1 112 ? -4.860 -0.408 -5.157 1.00 97.19 112 VAL A C 1
ATOM 906 O O . VAL A 1 112 ? -4.059 0.511 -4.977 1.00 97.19 112 VAL A O 1
ATOM 909 N N . PRO A 1 113 ? -5.120 -0.887 -6.388 1.00 96.50 113 PRO A N 1
ATOM 910 C CA . PRO A 1 113 ? -4.547 -0.301 -7.599 1.00 96.50 113 PRO A CA 1
ATOM 911 C C . PRO A 1 113 ? -4.901 1.181 -7.729 1.00 96.50 113 PRO A C 1
ATOM 913 O O . PRO A 1 113 ? -6.002 1.598 -7.363 1.00 96.50 113 PRO A O 1
ATOM 916 N N . TRP A 1 114 ? -4.000 1.987 -8.290 1.00 96.56 114 TRP A N 1
ATOM 917 C CA . TRP A 1 114 ? -4.233 3.425 -8.434 1.00 96.56 114 TRP A CA 1
ATOM 918 C C . TRP A 1 114 ? -5.471 3.743 -9.275 1.00 96.56 114 TRP A C 1
ATOM 920 O O . TRP A 1 114 ? -6.250 4.623 -8.915 1.00 96.56 114 TRP A O 1
ATOM 930 N N . CYS A 1 115 ? -5.709 2.978 -10.344 1.00 95.69 115 CYS A N 1
ATOM 931 C CA . CYS A 1 115 ? -6.899 3.113 -11.183 1.00 95.69 115 CYS A CA 1
ATOM 932 C C . CYS A 1 115 ? -8.211 2.910 -10.406 1.00 95.69 115 CYS A C 1
ATOM 934 O O . CYS A 1 115 ? -9.209 3.539 -10.741 1.00 95.69 115 CYS A O 1
ATOM 936 N N . VAL A 1 116 ? -8.203 2.096 -9.348 1.00 97.69 116 VAL A N 1
ATOM 937 C CA . VAL A 1 116 ? -9.344 1.919 -8.440 1.00 97.69 116 VAL A CA 1
ATOM 938 C C . VAL A 1 116 ? -9.405 3.080 -7.452 1.00 97.69 116 VAL A C 1
ATOM 940 O O . VAL A 1 116 ? -10.445 3.717 -7.303 1.00 97.69 116 VAL A O 1
ATOM 943 N N . TRP A 1 117 ? -8.277 3.395 -6.805 1.00 97.75 117 TRP A N 1
ATOM 944 C CA . TRP A 1 117 ? -8.207 4.443 -5.786 1.00 97.75 117 TRP A CA 1
ATOM 945 C C . TRP A 1 117 ? -8.659 5.805 -6.317 1.00 97.75 117 TRP A C 1
ATOM 947 O O . TRP A 1 117 ? -9.432 6.509 -5.667 1.00 97.75 117 TRP A O 1
ATOM 957 N N . LYS A 1 118 ? -8.211 6.187 -7.516 1.00 96.94 118 LYS A N 1
ATOM 958 C CA . LYS A 1 118 ? -8.552 7.480 -8.119 1.00 96.94 118 LYS A CA 1
ATOM 959 C C . LYS A 1 118 ? -10.015 7.564 -8.576 1.00 96.94 118 LYS A C 1
ATOM 961 O O . LYS A 1 118 ? -10.577 8.654 -8.611 1.00 96.94 118 LYS A O 1
ATOM 966 N N . ASN A 1 119 ? -10.647 6.420 -8.852 1.00 97.19 119 ASN A N 1
ATOM 967 C CA . ASN A 1 119 ? -11.997 6.322 -9.414 1.00 97.19 119 ASN A CA 1
ATOM 968 C C . ASN A 1 119 ? -13.079 5.904 -8.398 1.00 97.19 119 ASN A C 1
ATOM 970 O O . ASN A 1 119 ? -14.169 5.513 -8.813 1.00 97.19 119 ASN A O 1
ATOM 974 N N . MET A 1 120 ? -12.827 6.014 -7.086 1.00 97.69 120 MET A N 1
ATOM 975 C CA . MET A 1 120 ? -13.786 5.608 -6.042 1.00 97.69 120 MET A CA 1
ATOM 976 C C . MET A 1 120 ? -15.193 6.196 -6.237 1.00 97.69 120 MET A C 1
ATOM 978 O O . MET A 1 120 ? -16.176 5.475 -6.108 1.00 97.69 120 MET A O 1
ATOM 982 N N . GLU A 1 121 ? -15.303 7.480 -6.596 1.00 97.00 121 GLU A N 1
ATOM 983 C CA . GLU A 1 121 ? -16.604 8.137 -6.796 1.00 97.00 121 GLU A CA 1
ATOM 984 C C . GLU A 1 121 ? -17.427 7.469 -7.904 1.00 97.00 121 GLU A C 1
ATOM 986 O O . GLU A 1 121 ? -18.620 7.243 -7.728 1.00 97.00 121 GLU A O 1
ATOM 991 N N . ASN A 1 122 ? -16.783 7.079 -9.004 1.00 97.12 122 ASN A N 1
ATOM 992 C CA . ASN A 1 122 ? -17.449 6.411 -10.121 1.00 97.12 122 ASN A CA 1
ATOM 993 C C . ASN A 1 122 ? -17.741 4.934 -9.822 1.00 97.12 122 ASN A C 1
ATOM 995 O O . ASN A 1 122 ? -18.770 4.417 -10.245 1.00 97.12 122 ASN A O 1
ATOM 999 N N . MET A 1 123 ? -16.839 4.251 -9.110 1.00 96.69 123 MET A N 1
ATOM 1000 C CA . MET A 1 123 ? -16.953 2.813 -8.835 1.00 96.69 123 MET A CA 1
ATOM 1001 C C . MET A 1 123 ? -17.902 2.490 -7.677 1.00 96.69 123 MET A C 1
ATOM 1003 O O . MET A 1 123 ? -18.600 1.481 -7.723 1.00 96.69 123 MET A O 1
ATOM 1007 N N . PHE A 1 124 ? -17.925 3.335 -6.646 1.00 96.25 124 PHE A N 1
ATOM 1008 C CA . PHE A 1 124 ? -18.631 3.086 -5.385 1.00 96.25 124 PHE A CA 1
ATOM 1009 C C . PHE A 1 124 ? -19.723 4.127 -5.092 1.00 96.25 124 PHE A C 1
ATOM 1011 O O . PHE A 1 124 ? -20.521 3.960 -4.175 1.00 96.25 124 PHE A O 1
ATOM 1018 N N . GLY A 1 125 ? -19.783 5.221 -5.860 1.00 97.81 125 GLY A N 1
ATOM 1019 C CA . GLY A 1 125 ? -20.703 6.334 -5.605 1.00 97.81 125 GLY A CA 1
ATOM 1020 C C . GLY A 1 125 ? -20.239 7.280 -4.491 1.00 97.81 125 GLY A C 1
ATOM 1021 O O . GLY A 1 125 ? -21.001 8.150 -4.070 1.00 97.81 125 GLY A O 1
ATOM 1022 N N . HIS A 1 126 ? -19.009 7.121 -3.987 1.00 98.19 126 HIS A N 1
ATOM 1023 C CA . HIS A 1 126 ? -18.447 7.934 -2.906 1.00 98.19 126 HIS A CA 1
ATOM 1024 C C . HIS A 1 126 ? -16.910 7.954 -2.893 1.00 98.19 126 HIS A C 1
ATOM 1026 O O . HIS A 1 126 ? -16.254 7.104 -3.482 1.00 98.19 126 HIS A O 1
ATOM 1032 N N . LYS A 1 127 ? -16.311 8.911 -2.168 1.00 97.81 127 LYS A N 1
ATOM 1033 C CA . LYS A 1 127 ? -14.845 9.123 -2.074 1.00 97.81 127 LYS A CA 1
ATOM 1034 C C . LYS A 1 127 ? -14.201 8.479 -0.843 1.00 97.81 127 LYS A C 1
ATOM 1036 O O . LYS A 1 127 ? -13.365 9.075 -0.157 1.00 97.81 127 LYS A O 1
ATOM 1041 N N . TYR A 1 128 ? -14.630 7.270 -0.528 1.00 98.06 128 TYR A N 1
ATOM 1042 C CA . TYR A 1 128 ? -14.023 6.414 0.483 1.00 98.06 128 TYR A CA 1
ATOM 1043 C C . TYR A 1 128 ? -14.175 4.951 0.064 1.00 98.06 128 TYR A C 1
ATOM 1045 O O . TYR A 1 128 ? -14.960 4.653 -0.828 1.00 98.06 128 TYR A O 1
ATOM 1053 N N . MET A 1 129 ? -13.431 4.053 0.702 1.00 98.25 129 MET A N 1
ATOM 1054 C CA . MET A 1 129 ? -13.656 2.611 0.611 1.00 98.25 129 MET A CA 1
ATOM 1055 C C . MET A 1 129 ? -14.004 2.064 1.988 1.00 98.25 129 MET A C 1
ATOM 1057 O O . MET A 1 129 ? -13.333 2.378 2.976 1.00 98.25 129 MET A O 1
ATOM 1061 N N . THR A 1 130 ? -15.048 1.252 2.043 1.00 97.19 130 THR A N 1
ATOM 1062 C CA . THR A 1 130 ? -15.453 0.445 3.196 1.00 97.19 130 THR A CA 1
ATOM 1063 C C . THR A 1 130 ? -14.589 -0.808 3.325 1.00 97.19 130 THR A C 1
ATOM 1065 O O . THR A 1 130 ? -13.839 -1.183 2.419 1.00 97.19 130 THR A O 1
ATOM 1068 N N . PHE A 1 131 ? -14.694 -1.483 4.468 1.00 94.88 131 PHE A N 1
ATOM 1069 C CA . PHE A 1 131 ? -14.045 -2.772 4.682 1.00 94.88 131 PHE A CA 1
ATOM 1070 C C . PHE A 1 131 ? -14.467 -3.808 3.627 1.00 94.88 131 PHE A C 1
ATOM 1072 O O . PHE A 1 131 ? -13.625 -4.564 3.144 1.00 94.88 131 PHE A O 1
ATOM 1079 N N . GLU A 1 132 ? -15.743 -3.824 3.247 1.00 95.88 132 GLU A N 1
ATOM 1080 C CA . GLU A 1 132 ? -16.314 -4.730 2.252 1.00 95.88 132 GLU A CA 1
ATOM 1081 C C . GLU A 1 132 ? -15.736 -4.469 0.854 1.00 95.88 132 GLU A C 1
ATOM 1083 O O . GLU A 1 132 ? -15.287 -5.403 0.190 1.00 95.88 132 GLU A O 1
ATOM 1088 N N . GLU A 1 133 ? -15.660 -3.203 0.438 1.00 97.62 133 GLU A N 1
ATOM 1089 C CA . GLU A 1 133 ? -15.098 -2.797 -0.862 1.00 97.62 133 GLU A CA 1
ATOM 1090 C C . GLU A 1 133 ? -13.587 -3.020 -0.958 1.00 97.62 133 GLU A C 1
ATOM 1092 O O . GLU A 1 133 ? -13.047 -3.165 -2.053 1.00 97.62 133 GLU A O 1
ATOM 1097 N N . LEU A 1 134 ? -12.892 -3.077 0.180 1.00 97.38 134 LEU A N 1
ATOM 1098 C CA . LEU A 1 134 ? -11.472 -3.414 0.236 1.00 97.38 134 LEU A CA 1
ATOM 1099 C C . LEU A 1 134 ? -11.208 -4.918 0.074 1.00 97.38 134 LEU A C 1
ATOM 1101 O O . LEU A 1 134 ? -10.114 -5.279 -0.357 1.00 97.38 134 LEU A O 1
ATOM 1105 N N . GLN A 1 135 ? -12.168 -5.805 0.374 1.00 96.12 135 GLN A N 1
ATOM 1106 C CA . GLN A 1 135 ? -11.934 -7.261 0.385 1.00 96.12 135 GLN A CA 1
ATOM 1107 C C . GLN A 1 135 ? -11.311 -7.833 -0.901 1.00 96.12 135 GLN A C 1
ATOM 1109 O O . GLN A 1 135 ? -10.407 -8.664 -0.771 1.00 96.12 135 GLN A O 1
ATOM 1114 N N . PRO A 1 136 ? -11.700 -7.402 -2.119 1.00 95.56 136 PRO A N 1
ATOM 1115 C CA . PRO A 1 136 ? -11.080 -7.885 -3.356 1.00 95.56 136 PRO A CA 1
ATOM 1116 C C . PRO A 1 136 ? -9.576 -7.594 -3.460 1.00 95.56 136 PRO A C 1
ATOM 1118 O O . PRO A 1 136 ? -8.866 -8.278 -4.189 1.00 95.56 136 PRO A O 1
ATOM 1121 N N . TYR A 1 137 ? -9.078 -6.601 -2.719 1.00 96.25 137 TYR A N 1
ATOM 1122 C CA . TYR A 1 137 ? -7.695 -6.119 -2.769 1.00 96.25 137 TYR A CA 1
ATOM 1123 C C . TYR A 1 137 ? -6.826 -6.659 -1.629 1.00 96.25 137 TYR A C 1
ATOM 1125 O O . TYR A 1 137 ? -5.722 -6.159 -1.392 1.00 96.25 137 TYR A O 1
ATOM 1133 N N . LYS A 1 138 ? -7.326 -7.636 -0.867 1.00 95.94 138 LYS A N 1
ATOM 1134 C CA . LYS A 1 138 ? -6.645 -8.170 0.313 1.00 95.94 138 LYS A CA 1
ATOM 1135 C C . LYS A 1 138 ? -5.364 -8.904 -0.071 1.00 95.94 138 LYS A C 1
ATOM 1137 O O . LYS A 1 138 ? -5.360 -9.744 -0.966 1.00 95.94 138 LYS A O 1
ATOM 1142 N N . ILE A 1 139 ? -4.291 -8.632 0.664 1.00 95.88 139 ILE A N 1
ATOM 1143 C CA . ILE A 1 139 ? -2.982 -9.262 0.460 1.00 95.88 139 ILE A CA 1
ATOM 1144 C C . ILE A 1 139 ? -2.554 -10.070 1.682 1.00 95.88 139 ILE A C 1
ATOM 1146 O O . ILE A 1 139 ? -3.057 -9.897 2.795 1.00 95.88 139 ILE A O 1
ATOM 1150 N N . LYS A 1 140 ? -1.613 -10.990 1.462 1.00 95.81 140 LYS A N 1
ATOM 1151 C CA . LYS A 1 140 ? -1.046 -11.823 2.524 1.00 95.81 140 LYS A CA 1
ATOM 1152 C C . LYS A 1 140 ? -0.111 -10.992 3.406 1.00 95.81 140 LYS A C 1
ATOM 1154 O O . LYS A 1 140 ? 0.578 -10.086 2.933 1.00 95.81 140 LYS A O 1
ATOM 1159 N N . ALA A 1 141 ? -0.032 -11.372 4.676 1.00 95.75 141 ALA A N 1
ATOM 1160 C CA . ALA A 1 141 ? 0.926 -10.839 5.635 1.00 95.75 141 ALA A CA 1
ATOM 1161 C C . ALA A 1 141 ? 1.344 -11.925 6.640 1.00 95.75 141 ALA A C 1
ATOM 1163 O O . ALA A 1 141 ? 0.601 -12.880 6.878 1.00 95.75 141 ALA A O 1
ATOM 1164 N N . THR A 1 142 ? 2.536 -11.779 7.213 1.00 94.44 142 THR A N 1
ATOM 1165 C CA . THR A 1 142 ? 2.973 -12.477 8.435 1.00 94.44 142 THR A CA 1
ATOM 1166 C C . THR A 1 142 ? 2.877 -11.524 9.626 1.00 94.44 142 THR A C 1
ATOM 1168 O O . THR A 1 142 ? 2.353 -10.421 9.505 1.00 94.44 142 THR A O 1
ATOM 1171 N N . SER A 1 143 ? 3.396 -11.928 10.788 1.00 89.94 143 SER A N 1
ATOM 1172 C CA . SER A 1 143 ? 3.495 -11.058 11.965 1.00 89.94 143 SER A CA 1
ATOM 1173 C C . SER A 1 143 ? 4.385 -9.828 11.761 1.00 89.94 143 SER A C 1
ATOM 1175 O O . SER A 1 143 ? 4.279 -8.883 12.527 1.00 89.94 143 SER A O 1
ATOM 1177 N N . ASP A 1 144 ? 5.288 -9.850 10.780 1.00 90.81 144 ASP A N 1
ATOM 1178 C CA . ASP A 1 144 ? 6.338 -8.843 10.599 1.00 90.81 144 ASP A CA 1
ATOM 1179 C C . ASP A 1 144 ? 6.444 -8.303 9.163 1.00 90.81 144 ASP A C 1
ATOM 1181 O O . ASP A 1 144 ? 7.241 -7.402 8.916 1.00 90.81 144 ASP A O 1
ATOM 1185 N N . ARG A 1 145 ? 5.700 -8.847 8.189 1.00 91.88 145 ARG A N 1
ATOM 1186 C CA . ARG A 1 145 ? 5.848 -8.501 6.761 1.00 91.88 145 ARG A CA 1
ATOM 1187 C C . ARG A 1 145 ? 4.524 -8.515 6.012 1.00 91.88 145 ARG A C 1
ATOM 1189 O O . ARG A 1 145 ? 3.606 -9.255 6.357 1.00 91.88 145 ARG A O 1
ATOM 1196 N N . ILE A 1 146 ? 4.472 -7.735 4.938 1.00 94.81 146 ILE A N 1
ATOM 1197 C CA . ILE A 1 146 ? 3.341 -7.595 4.023 1.00 94.81 146 ILE A CA 1
ATOM 1198 C C . ILE A 1 146 ? 3.817 -7.932 2.615 1.00 94.81 146 ILE A C 1
ATOM 1200 O O . ILE A 1 146 ? 4.774 -7.351 2.107 1.00 94.81 146 ILE A O 1
ATOM 1204 N N . PHE A 1 147 ? 3.123 -8.855 1.963 1.00 94.44 147 PHE A N 1
ATOM 1205 C CA . PHE A 1 147 ? 3.542 -9.404 0.679 1.00 94.44 147 PHE A CA 1
ATOM 1206 C C . PHE A 1 147 ? 2.943 -8.623 -0.501 1.00 94.44 147 PHE A C 1
ATOM 1208 O O . PHE A 1 147 ? 2.177 -9.160 -1.293 1.00 94.44 147 PHE A O 1
ATOM 1215 N N . PHE A 1 148 ? 3.240 -7.324 -0.598 1.00 92.56 148 PHE A N 1
ATOM 1216 C CA . PHE A 1 148 ? 2.587 -6.428 -1.564 1.00 92.56 148 PHE A CA 1
ATOM 1217 C C . PHE A 1 148 ? 3.109 -6.511 -3.010 1.00 92.56 148 PHE A C 1
ATOM 1219 O O . PHE A 1 148 ? 2.436 -6.022 -3.919 1.00 92.56 148 PHE A O 1
ATOM 1226 N N . LEU A 1 149 ? 4.277 -7.114 -3.253 1.00 90.81 149 LEU A N 1
ATOM 1227 C CA . LEU A 1 149 ? 4.762 -7.392 -4.617 1.00 90.81 149 LEU A CA 1
ATOM 1228 C C . LEU A 1 149 ? 4.391 -8.793 -5.107 1.00 90.81 149 LEU A C 1
ATOM 1230 O O . LEU A 1 149 ? 4.626 -9.117 -6.271 1.00 90.81 149 LEU A O 1
ATOM 1234 N N . ASP A 1 150 ? 3.818 -9.624 -4.241 1.00 87.25 150 ASP A N 1
ATOM 1235 C CA . ASP A 1 150 ? 3.317 -10.923 -4.662 1.00 87.25 150 ASP A CA 1
ATOM 1236 C C . ASP A 1 150 ? 2.138 -10.686 -5.625 1.00 87.25 150 ASP A C 1
ATOM 1238 O O . ASP A 1 150 ? 1.363 -9.733 -5.473 1.00 87.25 150 ASP A O 1
ATOM 1242 N N . ASP A 1 151 ? 2.059 -11.497 -6.680 1.00 78.56 151 ASP A N 1
ATOM 1243 C CA . ASP A 1 151 ? 1.004 -11.423 -7.698 1.00 78.56 151 ASP A CA 1
ATOM 1244 C C . ASP A 1 151 ? 0.871 -10.025 -8.353 1.00 78.56 151 ASP A C 1
ATOM 1246 O O . ASP A 1 151 ? -0.223 -9.549 -8.651 1.00 78.56 151 ASP A O 1
ATOM 1250 N N . ILE A 1 152 ? 1.983 -9.296 -8.531 1.00 74.81 152 ILE A N 1
ATOM 1251 C CA . ILE A 1 152 ? 1.981 -7.975 -9.193 1.00 74.81 152 ILE A CA 1
ATOM 1252 C C . ILE A 1 152 ? 1.821 -8.071 -10.717 1.00 74.81 152 ILE A C 1
ATOM 1254 O O . ILE A 1 152 ? 1.323 -7.143 -11.344 1.00 74.81 152 ILE A O 1
ATOM 1258 N N . SER A 1 153 ? 2.160 -9.221 -11.310 1.00 57.25 153 SER A N 1
ATOM 1259 C CA . SER A 1 153 ? 2.045 -9.478 -12.753 1.00 57.25 153 SER A CA 1
ATOM 1260 C C . SER A 1 153 ? 0.604 -9.602 -13.259 1.00 57.25 153 SER A C 1
ATOM 1262 O O . SER A 1 153 ? 0.410 -9.846 -14.440 1.00 57.25 153 SER A O 1
ATOM 1264 N N . THR A 1 154 ? -0.401 -9.485 -12.387 1.00 49.66 154 THR A N 1
ATOM 1265 C CA . THR A 1 154 ? -1.825 -9.602 -12.741 1.00 49.66 154 THR A CA 1
ATOM 1266 C C . THR A 1 154 ? -2.577 -8.270 -12.667 1.00 49.66 154 THR A C 1
ATOM 1268 O O . THR A 1 154 ? -3.796 -8.272 -12.793 1.00 49.66 154 THR A O 1
ATOM 1271 N N . ILE A 1 155 ? -1.901 -7.148 -12.381 1.00 53.59 155 ILE A N 1
ATOM 1272 C CA . ILE A 1 155 ? -2.574 -5.865 -12.092 1.00 53.59 155 ILE A CA 1
ATOM 1273 C C . ILE A 1 155 ? -2.914 -5.073 -13.364 1.00 53.59 155 ILE A C 1
ATOM 1275 O O . ILE A 1 155 ? -3.934 -4.386 -13.375 1.00 53.59 155 ILE A O 1
ATOM 1279 N N . ASP A 1 156 ? -2.124 -5.196 -14.434 1.00 48.62 156 ASP A N 1
ATOM 1280 C CA . ASP A 1 156 ? -2.280 -4.343 -15.625 1.00 48.62 156 ASP A CA 1
ATOM 1281 C C . ASP A 1 156 ? -3.189 -4.920 -16.725 1.00 48.62 156 ASP A C 1
ATOM 1283 O O . ASP A 1 156 ? -3.717 -4.162 -17.538 1.00 48.62 156 ASP A O 1
ATOM 1287 N N . ASP A 1 157 ? -3.464 -6.227 -16.734 1.00 43.91 157 ASP A N 1
ATOM 1288 C CA . ASP A 1 157 ? -4.217 -6.848 -17.839 1.00 43.91 157 ASP A CA 1
ATOM 1289 C C . ASP A 1 157 ? -5.740 -6.630 -17.763 1.00 43.91 157 ASP A C 1
ATOM 1291 O O . ASP A 1 157 ? -6.442 -6.800 -18.758 1.00 43.91 157 ASP A O 1
ATOM 1295 N N . SER A 1 158 ? -6.283 -6.230 -16.609 1.00 43.97 158 SER A N 1
ATOM 1296 C CA . SER A 1 158 ? -7.737 -6.078 -16.415 1.00 43.97 158 SER A CA 1
ATOM 1297 C C . SER A 1 158 ? -8.265 -4.642 -16.530 1.00 43.97 158 SER A C 1
ATOM 1299 O O . SER A 1 158 ? -9.467 -4.438 -16.400 1.00 43.97 158 SER A O 1
ATOM 1301 N N . ALA A 1 159 ? -7.402 -3.646 -16.765 1.00 43.91 159 ALA A N 1
ATOM 1302 C CA . ALA A 1 159 ? -7.809 -2.238 -16.898 1.00 43.91 159 ALA A CA 1
ATOM 1303 C C . ALA A 1 159 ? -7.613 -1.655 -18.313 1.00 43.91 159 ALA A C 1
ATOM 1305 O O . ALA A 1 159 ? -7.991 -0.510 -18.551 1.00 43.91 159 ALA A O 1
ATOM 1306 N N . ALA A 1 160 ? -7.053 -2.429 -19.250 1.00 40.44 160 ALA A N 1
ATOM 1307 C CA . ALA A 1 160 ? -6.814 -2.015 -20.638 1.00 40.44 160 ALA A CA 1
ATOM 1308 C C . ALA A 1 160 ? -7.794 -2.636 -21.658 1.00 40.44 160 ALA A C 1
ATOM 1310 O O . ALA A 1 160 ? -7.547 -2.574 -22.862 1.00 40.44 160 ALA A O 1
ATOM 1311 N N . GLY A 1 161 ? -8.891 -3.244 -21.197 1.00 44.41 161 GLY A N 1
ATOM 1312 C CA . GLY A 1 161 ? -9.865 -3.919 -22.053 1.00 44.41 161 GLY A CA 1
ATOM 1313 C C . GLY A 1 161 ? -11.306 -3.552 -21.724 1.00 44.41 161 GLY A C 1
ATOM 1314 O O . GLY A 1 161 ? -11.957 -4.301 -21.006 1.00 44.41 161 GLY A O 1
ATOM 1315 N N . GLU A 1 162 ? -11.759 -2.411 -22.248 1.00 34.97 162 GLU A N 1
ATOM 1316 C CA . GLU A 1 162 ? -13.026 -2.202 -22.981 1.00 34.97 162 GLU A CA 1
ATOM 1317 C C . GLU A 1 162 ? -13.052 -0.795 -23.601 1.00 34.97 162 GLU A C 1
ATOM 1319 O O . GLU A 1 162 ? -12.788 0.192 -22.875 1.00 34.97 162 GLU A O 1
#

Foldseek 3Di:
DDPPPPPVNVVVLQVVLLVLQVQQALVAQVVCVVVVQWDWPDPDPPDDDDDFTWGAGPVGAIATEEEDEDQDQKFFLCSQPPVNLVVQVVSVVVVHFYWYWYDYNSPFIFTGGNVCSVCCCVPPVHGMDGNVNRVVGTFDDDPRHTNRCPPSVVPPPPPPDD